Protein AF-A0A3D1BY99-F1 (afdb_monomer)

Radius of gyration: 12.9 Å; Cα contacts (8 Å, |Δi|>4): 33; chains: 1; bounding box: 30×16×40 Å

Structure (mmCIF, N/CA/C/O backbone):
data_AF-A0A3D1BY99-F1
#
_entry.id   AF-A0A3D1BY99-F1
#
loop_
_atom_site.group_PDB
_atom_site.id
_atom_site.type_symbol
_atom_site.label_atom_id
_atom_site.label_alt_id
_atom_site.label_comp_id
_atom_site.label_asym_id
_atom_site.label_entity_id
_atom_site.label_seq_id
_atom_site.pdbx_PDB_ins_code
_atom_site.Cartn_x
_atom_site.Cartn_y
_atom_site.Cartn_z
_atom_site.occupancy
_atom_site.B_iso_or_equiv
_atom_site.auth_seq_id
_atom_site.auth_comp_id
_atom_site.auth_asym_id
_atom_site.auth_atom_id
_atom_site.pdbx_PDB_model_num
ATOM 1 N N . MET A 1 1 ? 16.988 -2.012 -25.129 1.00 74.75 1 MET A N 1
ATOM 2 C CA . MET A 1 1 ? 16.317 -2.059 -23.806 1.00 74.75 1 MET A CA 1
ATOM 3 C C . MET A 1 1 ? 16.480 -0.693 -23.143 1.00 74.75 1 MET A C 1
ATOM 5 O O . MET A 1 1 ? 17.598 -0.199 -23.126 1.00 74.75 1 MET A O 1
ATOM 9 N N . ARG A 1 2 ? 15.408 -0.055 -22.647 1.00 80.56 2 ARG A N 1
ATOM 10 C CA . ARG A 1 2 ? 15.513 1.215 -21.898 1.00 80.56 2 ARG A CA 1
ATOM 11 C C . ARG A 1 2 ? 15.907 0.897 -20.442 1.00 80.56 2 ARG A C 1
ATOM 13 O O . ARG A 1 2 ? 15.228 0.068 -19.838 1.00 80.56 2 ARG A O 1
ATOM 20 N N . PRO A 1 3 ? 16.979 1.487 -19.880 1.00 91.62 3 PRO A N 1
ATOM 21 C CA . PRO A 1 3 ? 17.543 1.048 -18.596 1.00 91.62 3 PRO A CA 1
ATOM 22 C C . PRO A 1 3 ? 16.747 1.506 -17.362 1.00 91.62 3 PRO A C 1
ATOM 24 O O . PRO A 1 3 ? 16.954 0.980 -16.274 1.00 91.62 3 PRO A O 1
ATOM 27 N N . LEU A 1 4 ? 15.826 2.464 -17.511 1.00 95.25 4 LEU A N 1
ATOM 28 C CA . LEU A 1 4 ? 15.047 3.011 -16.402 1.00 95.25 4 LEU A CA 1
ATOM 29 C C . LEU A 1 4 ? 13.848 2.112 -16.072 1.00 95.25 4 LEU A C 1
ATOM 31 O O . LEU A 1 4 ? 12.965 1.925 -16.912 1.00 95.25 4 LEU A O 1
ATOM 35 N N . LYS A 1 5 ? 13.807 1.588 -14.845 1.00 94.06 5 LYS A N 1
ATOM 36 C CA . LYS A 1 5 ? 12.715 0.752 -14.330 1.00 94.06 5 LYS A CA 1
ATOM 37 C C . LYS A 1 5 ? 12.347 1.180 -12.912 1.00 94.06 5 LYS A C 1
ATOM 39 O O . LYS A 1 5 ? 13.225 1.524 -12.128 1.00 94.06 5 LYS A O 1
ATOM 44 N N . ALA A 1 6 ? 11.060 1.108 -12.589 1.00 94.44 6 ALA A N 1
ATOM 45 C CA . ALA A 1 6 ? 10.558 1.224 -11.225 1.00 94.44 6 ALA A CA 1
ATOM 46 C C . ALA A 1 6 ? 10.164 -0.170 -10.721 1.00 94.44 6 ALA A C 1
ATOM 48 O O . ALA A 1 6 ? 9.443 -0.893 -11.409 1.00 94.44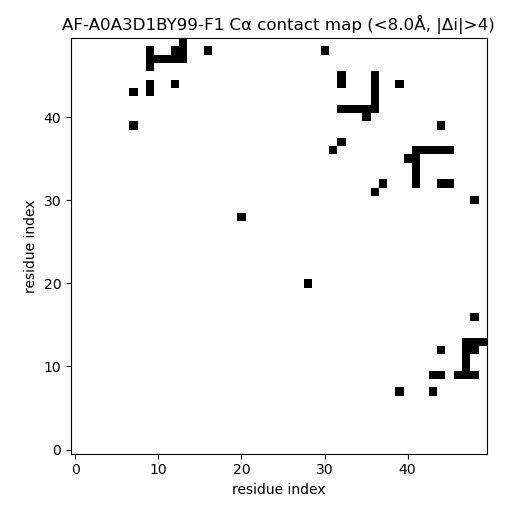 6 ALA A O 1
ATOM 49 N N . PHE A 1 7 ? 10.639 -0.543 -9.533 1.00 94.94 7 PHE A N 1
ATOM 50 C CA . PHE A 1 7 ? 10.292 -1.806 -8.885 1.00 94.94 7 PHE A CA 1
ATOM 51 C C . PHE A 1 7 ? 9.297 -1.543 -7.767 1.00 94.94 7 PHE A C 1
ATOM 53 O O . PHE A 1 7 ? 9.560 -0.754 -6.864 1.00 94.94 7 PHE A O 1
ATOM 60 N N . ILE A 1 8 ? 8.157 -2.222 -7.831 1.00 96.25 8 ILE A N 1
ATOM 61 C CA . ILE A 1 8 ? 7.064 -2.046 -6.881 1.00 96.25 8 ILE A CA 1
ATOM 62 C C . ILE A 1 8 ? 6.914 -3.341 -6.093 1.00 96.25 8 ILE A C 1
ATOM 64 O O . ILE A 1 8 ? 6.509 -4.366 -6.640 1.00 96.25 8 ILE A O 1
ATOM 68 N N . ASN A 1 9 ? 7.255 -3.301 -4.806 1.00 97.44 9 ASN A N 1
ATOM 69 C CA . ASN A 1 9 ? 7.154 -4.462 -3.932 1.00 97.44 9 ASN A CA 1
ATOM 70 C C . ASN A 1 9 ? 5.785 -4.501 -3.239 1.00 97.44 9 ASN A C 1
AT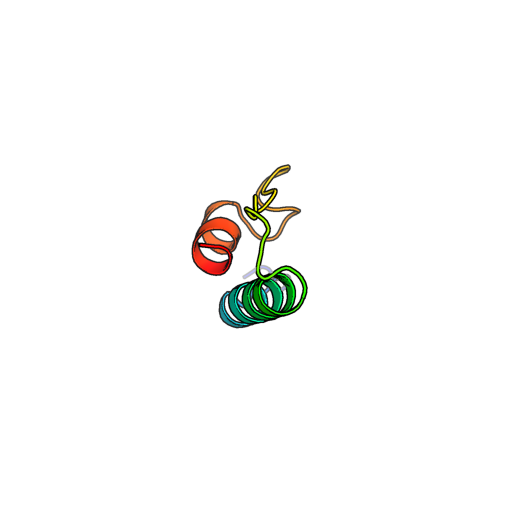OM 72 O O . ASN A 1 9 ? 5.521 -3.757 -2.294 1.00 97.44 9 ASN A O 1
ATOM 76 N N . GLN A 1 10 ? 4.921 -5.414 -3.675 1.00 97.50 10 GLN A N 1
ATOM 77 C CA . GLN A 1 10 ? 3.593 -5.587 -3.084 1.00 97.50 10 GLN A CA 1
ATOM 78 C C . GLN A 1 10 ? 3.641 -6.077 -1.626 1.00 97.50 10 GLN A C 1
ATOM 80 O O . GLN A 1 10 ? 2.722 -5.794 -0.860 1.00 97.50 10 GLN A O 1
ATOM 85 N N . ALA A 1 11 ? 4.701 -6.779 -1.208 1.00 98.12 11 ALA A N 1
ATOM 86 C CA . ALA A 1 11 ? 4.856 -7.198 0.185 1.00 98.12 11 ALA A CA 1
ATOM 87 C C . ALA A 1 11 ? 5.059 -5.994 1.116 1.00 98.12 11 ALA A C 1
ATOM 89 O O . ALA A 1 11 ? 4.521 -5.985 2.220 1.00 98.12 11 ALA A O 1
ATOM 90 N N . SER A 1 12 ? 5.752 -4.950 0.650 1.00 98.25 12 SER A N 1
ATOM 91 C CA . SER A 1 12 ? 5.898 -3.694 1.393 1.00 98.25 12 SER A CA 1
ATOM 92 C C . SER A 1 12 ? 4.556 -2.976 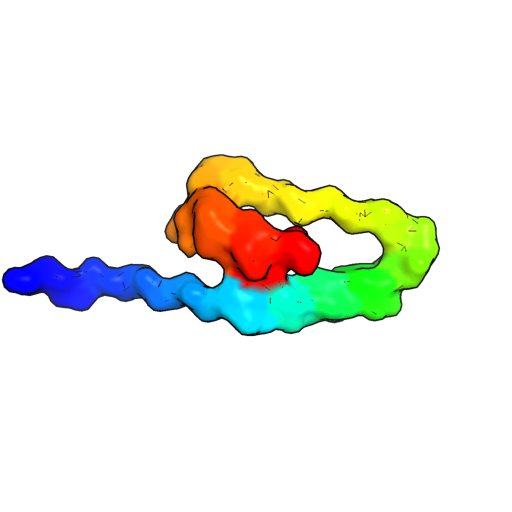1.560 1.00 98.25 12 SER A C 1
ATOM 94 O O . SER A 1 12 ? 4.262 -2.468 2.637 1.00 98.25 12 SER A O 1
ATOM 96 N N . LEU A 1 13 ? 3.697 -2.993 0.534 1.00 98.19 13 LEU A N 1
ATOM 97 C CA . LEU A 1 13 ? 2.340 -2.443 0.635 1.00 98.19 13 LEU A CA 1
ATOM 98 C C . LEU A 1 13 ? 1.490 -3.203 1.666 1.00 98.19 13 LEU A C 1
ATOM 100 O O . LEU A 1 13 ? 0.872 -2.573 2.525 1.00 98.19 13 LEU A O 1
ATOM 104 N N . ARG A 1 14 ? 1.531 -4.544 1.645 1.00 98.44 14 ARG A N 1
ATOM 105 C CA . ARG A 1 14 ? 0.824 -5.389 2.627 1.00 98.44 14 ARG A CA 1
ATOM 106 C C . ARG A 1 14 ? 1.318 -5.147 4.046 1.00 98.44 14 ARG A C 1
ATOM 108 O O . ARG A 1 14 ? 0.515 -5.053 4.971 1.00 98.44 14 ARG A O 1
ATOM 115 N N . HIS A 1 15 ? 2.631 -5.015 4.216 1.00 98.56 15 HIS A N 1
ATOM 116 C CA . HIS A 1 15 ? 3.233 -4.692 5.503 1.00 98.56 15 HIS A CA 1
ATOM 117 C C . HIS A 1 15 ? 2.725 -3.344 6.036 1.00 98.56 15 HIS A C 1
ATOM 119 O O . HIS A 1 15 ? 2.243 -3.280 7.167 1.00 98.56 15 HIS A O 1
ATOM 125 N N . ASN A 1 16 ? 2.721 -2.299 5.207 1.00 98.38 16 ASN A N 1
ATOM 126 C CA . ASN A 1 16 ? 2.228 -0.978 5.603 1.00 98.38 16 A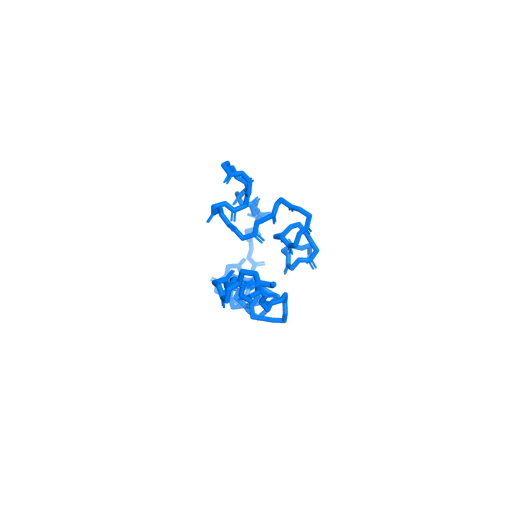SN A CA 1
ATOM 127 C C . ASN A 1 16 ? 0.740 -1.011 5.987 1.00 98.38 16 ASN A C 1
ATOM 129 O O . ASN A 1 16 ? 0.349 -0.436 7.003 1.00 98.38 16 ASN A O 1
ATOM 133 N N . LEU A 1 17 ? -0.088 -1.731 5.223 1.00 98.44 17 LEU A N 1
ATOM 134 C CA . LEU A 1 17 ? -1.496 -1.936 5.569 1.00 98.44 17 LEU A CA 1
ATOM 135 C C . LEU A 1 17 ? -1.655 -2.687 6.903 1.00 98.44 17 LEU A C 1
ATOM 137 O O . LEU A 1 17 ? -2.547 -2.361 7.685 1.00 98.44 17 LEU A O 1
ATOM 141 N N . SER A 1 18 ? -0.790 -3.666 7.187 1.00 98.25 18 SER A N 1
ATOM 142 C CA . SER A 1 18 ? -0.807 -4.404 8.457 1.00 98.25 18 SER A CA 1
ATOM 143 C C . SER A 1 18 ? -0.510 -3.498 9.657 1.00 98.25 18 SER A C 1
ATOM 145 O O . SER A 1 18 ? -1.199 -3.590 10.670 1.00 98.25 18 SER A O 1
ATOM 147 N N . ILE A 1 19 ? 0.426 -2.554 9.510 1.00 98.56 19 ILE A N 1
ATOM 148 C CA . ILE A 1 19 ? 0.730 -1.553 10.538 1.00 98.56 19 ILE A CA 1
ATOM 149 C C . ILE A 1 19 ? -0.486 -0.649 10.765 1.00 98.56 19 ILE A C 1
ATOM 151 O O . ILE A 1 19 ? -0.888 -0.434 11.906 1.00 98.56 19 ILE A O 1
ATOM 155 N N . VAL A 1 20 ? -1.131 -0.165 9.697 1.00 98.25 20 VAL A N 1
ATOM 156 C CA . VAL A 1 20 ? -2.342 0.668 9.825 1.00 98.25 20 VAL A CA 1
ATOM 157 C C . VAL A 1 20 ? -3.451 -0.092 10.563 1.00 98.25 20 VAL A C 1
ATOM 159 O O . VAL A 1 20 ? -4.073 0.471 11.465 1.00 98.25 20 VAL A O 1
ATOM 162 N N . LYS A 1 21 ? -3.658 -1.379 10.247 1.00 97.88 21 LYS A N 1
ATOM 163 C CA . LYS A 1 21 ? -4.611 -2.258 10.952 1.00 97.88 21 LYS A CA 1
ATOM 164 C C . LYS A 1 21 ? -4.288 -2.380 12.445 1.00 97.88 21 LYS A C 1
ATOM 166 O O . LYS A 1 21 ? -5.195 -2.271 13.262 1.00 97.88 21 LYS A O 1
ATOM 171 N N . GLN A 1 22 ? -3.016 -2.551 12.808 1.00 98.38 22 GLN A N 1
ATOM 172 C CA . GLN A 1 22 ? -2.583 -2.638 14.211 1.00 98.38 22 GLN A CA 1
ATOM 173 C C . GLN A 1 22 ? -2.809 -1.332 14.981 1.00 98.38 22 GLN A C 1
ATOM 175 O O . GLN A 1 22 ? -3.225 -1.363 16.135 1.00 98.38 22 GLN A O 1
ATOM 180 N N . LEU A 1 23 ? -2.565 -0.188 14.341 1.00 98.50 23 LEU A N 1
ATOM 181 C CA . LEU A 1 23 ? -2.740 1.131 14.954 1.00 98.50 23 LEU A CA 1
ATOM 182 C C . LEU A 1 23 ? -4.212 1.557 15.060 1.00 98.50 23 LEU A C 1
ATOM 184 O O . LEU A 1 23 ? -4.535 2.445 15.846 1.00 98.50 23 LEU A O 1
ATOM 188 N N . TH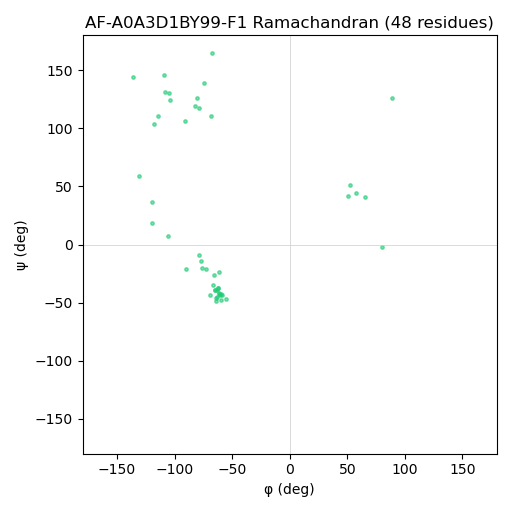R A 1 24 ? -5.107 0.959 14.267 1.00 97.75 24 THR A N 1
ATOM 189 C CA . THR A 1 24 ? -6.519 1.366 14.174 1.00 97.75 24 THR A CA 1
ATOM 190 C C . THR A 1 24 ? -7.487 0.178 14.299 1.00 97.75 24 THR A C 1
ATOM 192 O O . THR A 1 24 ? -8.310 -0.051 13.413 1.00 97.75 24 THR A O 1
ATOM 195 N N . PRO A 1 25 ? -7.451 -0.579 15.415 1.00 96.56 25 PRO A N 1
ATOM 196 C CA . PRO A 1 25 ? -8.165 -1.856 15.542 1.00 96.56 25 PRO A CA 1
ATOM 197 C C . PRO A 1 25 ? -9.693 -1.746 15.415 1.00 96.56 25 PRO A C 1
ATOM 199 O O . PRO A 1 25 ? -10.349 -2.716 15.048 1.00 96.56 25 PRO A O 1
ATOM 202 N N . ASN A 1 26 ? -10.260 -0.567 15.685 1.00 97.88 26 ASN A N 1
ATOM 203 C CA . ASN A 1 26 ? -11.708 -0.329 15.688 1.00 97.88 26 ASN A CA 1
ATOM 204 C C . ASN A 1 26 ? -12.202 0.467 14.466 1.00 97.88 26 ASN A C 1
ATOM 206 O O . ASN A 1 26 ? -13.364 0.872 14.424 1.00 97.88 26 ASN A O 1
ATOM 210 N N . SER A 1 27 ? -11.336 0.719 13.482 1.00 98.12 27 SER A N 1
ATOM 211 C CA . SER A 1 27 ? -11.658 1.549 12.320 1.00 98.12 27 SER A CA 1
ATOM 212 C C . SER A 1 27 ? -11.782 0.719 11.049 1.00 98.12 27 SER A C 1
ATOM 214 O O . SER A 1 27 ? -11.032 -0.226 10.812 1.00 98.12 27 SER A O 1
ATOM 216 N N . LYS A 1 28 ? -12.694 1.128 10.164 1.00 97.31 28 LYS A N 1
ATOM 217 C CA . LYS A 1 28 ? -12.663 0.672 8.771 1.00 97.31 28 LYS A CA 1
ATOM 218 C C . LYS A 1 28 ? -11.526 1.385 8.041 1.00 97.31 28 LYS A C 1
ATOM 220 O O . LYS A 1 28 ? -11.341 2.588 8.212 1.00 97.31 28 LYS A O 1
ATOM 225 N N . ILE A 1 29 ? -10.798 0.652 7.203 1.00 97.25 29 ILE A N 1
ATOM 226 C CA . ILE A 1 29 ? -9.682 1.183 6.414 1.00 97.25 29 ILE A CA 1
ATOM 227 C C . ILE A 1 29 ? -10.100 1.256 4.949 1.00 97.25 29 ILE A C 1
ATOM 229 O O . ILE A 1 29 ? -10.604 0.283 4.392 1.00 97.25 29 ILE A O 1
ATOM 233 N N . MET A 1 30 ? -9.860 2.407 4.325 1.00 97.25 30 MET A N 1
ATOM 234 C CA . MET A 1 30 ? -10.050 2.615 2.893 1.00 97.25 30 MET A CA 1
ATOM 235 C C . MET A 1 30 ? -8.707 2.971 2.255 1.00 97.25 30 MET A C 1
ATOM 237 O O . MET A 1 30 ? -8.223 4.095 2.385 1.00 97.25 30 MET A O 1
ATOM 241 N N . SER A 1 31 ? -8.102 2.011 1.557 1.00 97.38 31 SER A N 1
ATOM 242 C CA . SER A 1 31 ? -6.859 2.220 0.813 1.00 97.38 31 SER A CA 1
ATOM 243 C C . SER A 1 31 ? -7.104 3.151 -0.377 1.00 97.38 31 SER A C 1
ATOM 245 O O . SER A 1 31 ? -7.768 2.786 -1.347 1.00 97.38 31 SER A O 1
ATOM 247 N N . VAL A 1 32 ? -6.569 4.371 -0.323 1.00 97.31 32 VAL A N 1
ATOM 248 C CA . VAL A 1 32 ? -6.716 5.347 -1.412 1.00 97.31 32 VAL A CA 1
ATOM 249 C C . VAL A 1 32 ? -5.736 5.007 -2.535 1.00 97.31 32 VAL A C 1
ATOM 251 O O . VAL A 1 32 ? -4.529 5.087 -2.345 1.00 97.31 32 VAL A O 1
ATO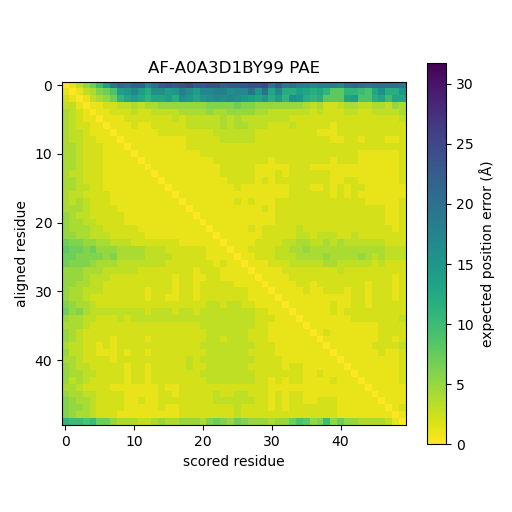M 254 N N . VAL A 1 33 ? -6.244 4.679 -3.725 1.00 96.50 33 VAL A N 1
ATOM 255 C CA . VAL A 1 33 ? -5.434 4.258 -4.891 1.00 96.50 33 VAL A CA 1
ATOM 256 C C . VAL A 1 33 ? -5.594 5.178 -6.110 1.00 96.50 33 VAL A C 1
ATOM 258 O O . VAL A 1 33 ? -5.583 4.740 -7.260 1.00 96.50 33 VAL A O 1
ATOM 261 N N . LYS A 1 34 ? -5.733 6.488 -5.876 1.00 95.94 34 LYS A N 1
ATOM 262 C CA . LYS A 1 34 ? -5.847 7.488 -6.953 1.00 95.94 34 LYS A CA 1
ATOM 263 C C . LYS A 1 34 ? -4.549 7.626 -7.766 1.00 95.94 34 LYS A C 1
ATOM 265 O O . LYS A 1 34 ? -3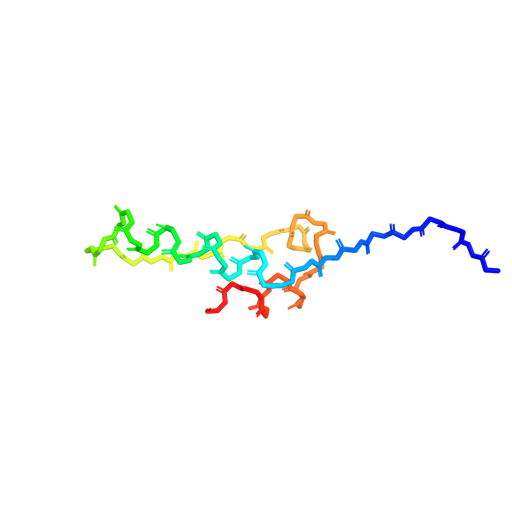.487 7.179 -7.339 1.00 95.94 34 LYS A O 1
ATOM 270 N N . ALA A 1 35 ? -4.640 8.261 -8.939 1.00 98.06 35 ALA A N 1
ATOM 271 C CA . ALA A 1 35 ? -3.496 8.547 -9.816 1.00 98.06 35 ALA A CA 1
ATOM 272 C C . ALA A 1 35 ? -2.634 7.302 -10.136 1.00 98.06 35 ALA A C 1
ATOM 274 O O . ALA A 1 35 ? -1.417 7.306 -9.950 1.00 98.06 35 ALA A O 1
ATOM 275 N N . ASN A 1 36 ? -3.280 6.218 -10.589 1.00 97.44 36 ASN A N 1
ATOM 276 C CA . ASN A 1 36 ? -2.627 4.941 -10.911 1.00 97.44 36 ASN A CA 1
ATOM 277 C C . ASN A 1 36 ? -1.857 4.337 -9.712 1.00 97.44 36 ASN A C 1
ATOM 279 O O . ASN A 1 36 ? -0.704 3.925 -9.847 1.00 97.44 36 ASN A O 1
ATOM 283 N N . GLY A 1 37 ? -2.465 4.343 -8.518 1.00 96.62 37 GLY A N 1
ATOM 284 C CA . GLY A 1 37 ? -1.802 3.909 -7.285 1.00 96.62 37 GLY A CA 1
ATOM 285 C C . GLY A 1 37 ? -0.627 4.810 -6.888 1.00 96.62 37 GLY A C 1
ATOM 286 O O . GLY A 1 37 ? 0.429 4.308 -6.517 1.00 96.62 37 GLY A O 1
ATOM 287 N N . TYR A 1 38 ? -0.765 6.132 -7.033 1.00 97.38 38 TYR A N 1
ATOM 288 C CA . TYR A 1 38 ? 0.321 7.105 -6.833 1.00 97.38 38 TYR A CA 1
ATOM 289 C C . TYR A 1 38 ? 1.603 6.751 -7.610 1.00 97.38 38 TYR A C 1
ATOM 291 O O . TYR A 1 38 ? 2.704 6.817 -7.071 1.00 97.38 38 TYR A O 1
ATOM 299 N N . GLY A 1 39 ? 1.461 6.304 -8.861 1.00 97.75 39 GLY A N 1
ATOM 300 C CA . GLY A 1 39 ? 2.592 5.896 -9.706 1.00 97.75 39 GLY A CA 1
ATOM 301 C C . GLY A 1 39 ? 3.141 4.487 -9.446 1.00 97.75 39 GLY A C 1
ATOM 302 O O . GLY A 1 39 ? 4.006 4.038 -10.194 1.00 97.75 39 GLY A O 1
ATOM 303 N N . HIS A 1 40 ? 2.611 3.748 -8.465 1.00 97.25 40 HIS A N 1
ATOM 304 C CA . HIS A 1 40 ? 2.988 2.350 -8.209 1.00 97.25 40 HIS A CA 1
ATOM 305 C C . HIS A 1 40 ? 2.308 1.364 -9.183 1.00 97.25 40 HIS A C 1
ATOM 307 O O . HIS A 1 40 ? 2.649 0.180 -9.229 1.00 97.25 40 HIS A O 1
ATOM 313 N N . GLY A 1 41 ? 1.356 1.843 -9.987 1.00 97.69 41 GLY A N 1
ATOM 314 C CA . GLY A 1 41 ? 0.506 1.031 -10.850 1.00 97.69 41 GLY A CA 1
ATOM 315 C C . GLY A 1 41 ? -0.746 0.588 -10.101 1.00 97.69 41 GLY A C 1
ATOM 316 O O . GLY A 1 41 ? -0.658 -0.009 -9.030 1.00 97.69 41 GLY A O 1
ATOM 317 N N . LEU A 1 42 ? -1.919 0.858 -10.674 1.00 97.38 42 LEU A N 1
ATOM 318 C CA . LEU A 1 42 ? -3.213 0.623 -10.032 1.00 97.38 42 LEU A CA 1
ATOM 319 C C . LEU A 1 42 ? -3.376 -0.831 -9.577 1.00 97.38 42 LEU A C 1
ATOM 321 O O . LEU A 1 42 ? -3.747 -1.077 -8.434 1.00 97.38 42 LEU A O 1
ATOM 325 N N . ILE A 1 43 ? -3.049 -1.785 -10.451 1.00 96.94 43 ILE A N 1
ATOM 326 C CA . ILE A 1 43 ? -3.181 -3.215 -10.155 1.00 96.94 43 ILE A CA 1
ATOM 327 C C . ILE A 1 43 ? -2.170 -3.659 -9.097 1.00 96.94 43 ILE A C 1
ATOM 329 O O . ILE A 1 43 ? -2.549 -4.347 -8.155 1.00 96.94 43 ILE A O 1
ATOM 333 N N . ASN A 1 44 ? -0.914 -3.210 -9.189 1.00 96.88 44 ASN A N 1
ATOM 334 C CA . ASN A 1 44 ? 0.099 -3.514 -8.175 1.00 96.88 44 ASN A CA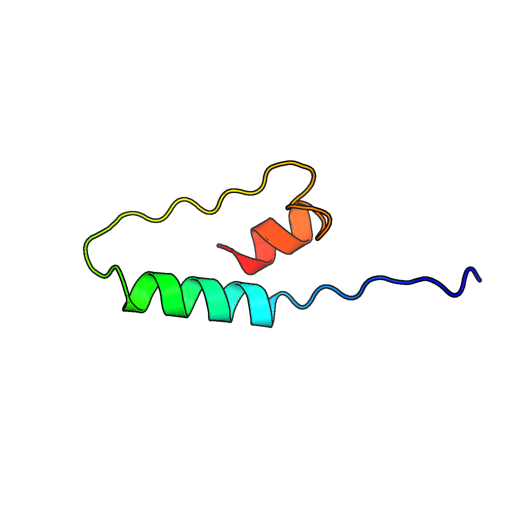 1
ATOM 335 C C . ASN A 1 44 ? -0.309 -2.978 -6.799 1.00 96.88 44 ASN A C 1
ATOM 337 O O . ASN A 1 44 ? -0.175 -3.680 -5.799 1.00 96.88 44 ASN A O 1
ATOM 341 N N . ALA A 1 45 ? -0.819 -1.744 -6.754 1.00 97.88 45 ALA A N 1
ATOM 342 C CA . ALA A 1 45 ? -1.291 -1.118 -5.530 1.00 97.88 45 ALA A CA 1
ATOM 343 C C . ALA A 1 45 ? -2.498 -1.869 -4.951 1.00 97.88 45 ALA A C 1
ATOM 345 O O . ALA A 1 45 ? -2.475 -2.230 -3.778 1.00 97.88 45 ALA A O 1
ATOM 346 N N . ALA A 1 46 ? -3.508 -2.185 -5.766 1.00 96.75 46 ALA A N 1
ATOM 347 C CA . ALA A 1 46 ? -4.689 -2.936 -5.335 1.00 96.75 46 ALA A CA 1
ATOM 348 C C . ALA A 1 46 ? -4.346 -4.361 -4.852 1.00 96.75 46 ALA A C 1
ATOM 350 O O . ALA A 1 46 ? -4.895 -4.835 -3.862 1.00 96.75 46 ALA A O 1
ATOM 351 N N . GLN A 1 47 ? -3.390 -5.037 -5.493 1.00 96.50 47 GLN A N 1
ATOM 352 C CA . GLN A 1 47 ? -2.876 -6.342 -5.055 1.00 96.50 47 GLN A CA 1
ATOM 353 C C . GLN A 1 47 ? -1.990 -6.265 -3.799 1.00 96.50 47 GLN A C 1
ATOM 355 O O . GLN A 1 47 ? -1.771 -7.261 -3.117 1.00 96.50 47 GLN A O 1
ATOM 360 N N . GLY A 1 48 ? -1.430 -5.101 -3.486 1.00 97.38 48 GLY A N 1
ATOM 361 C CA . GLY A 1 48 ? -0.665 -4.893 -2.260 1.00 97.38 48 GLY A CA 1
ATOM 362 C C . GLY A 1 48 ? -1.513 -4.428 -1.075 1.00 97.38 48 GLY A C 1
ATOM 363 O O . GLY A 1 48 ? -1.079 -4.566 0.063 1.00 97.38 48 GLY A O 1
ATOM 364 N N . LEU A 1 49 ? -2.688 -3.851 -1.336 1.00 97.69 49 LEU A N 1
ATOM 365 C CA . LEU A 1 49 ? -3.495 -3.117 -0.355 1.00 97.69 49 LEU A CA 1
ATOM 366 C C . LEU A 1 49 ? -4.895 -3.715 -0.124 1.00 97.69 49 LEU A C 1
ATOM 368 O O . LEU A 1 49 ? -5.767 -3.003 0.385 1.00 97.69 49 LEU A O 1
ATOM 372 N N . HIS A 1 50 ? -5.105 -4.977 -0.508 1.00 87.50 50 HIS A N 1
ATOM 373 C CA . HIS A 1 50 ? -6.302 -5.744 -0.150 1.00 87.50 50 HIS A CA 1
ATOM 374 C C . HIS A 1 50 ? -6.221 -6.328 1.267 1.00 87.50 50 HIS A C 1
ATOM 376 O O . HIS A 1 50 ? -5.102 -6.626 1.746 1.00 87.50 50 HIS A O 1
#

Solvent-accessible surface area (backbone atoms only — not comparable to full-atom values): 3205 Å² total; per-residue (Å²): 133,80,88,83,79,85,87,74,64,40,68,60,40,38,50,53,49,50,52,52,47,70,78,36,79,90,57,91,84,80,80,84,55,61,73,46,24,75,73,56,35,45,67,52,37,53,75,9,58,112

Mean predicted aligned error: 2.82 Å

pLDDT: mean 96.23, std 4.27, range [74.75, 98.56]

Secondary struct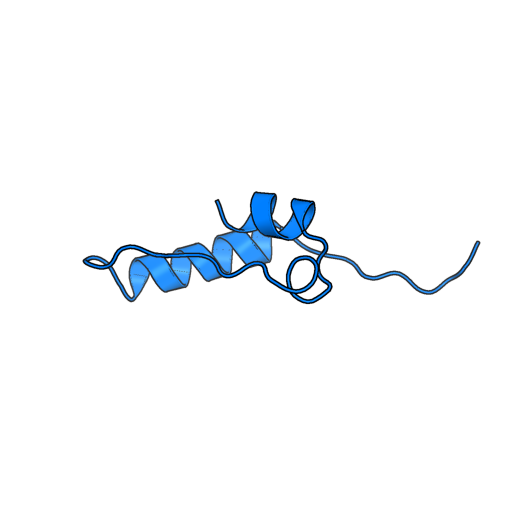ure (DSSP, 8-state):
---------HHHHHHHHHHHHHH-TTS------HHHHHTT-HHHHHHH--

Foldseek 3Di:
DDPDDDDADLCVLLVVLVVVCVVCVPDDDDQDCPPLNVPSGSVSNVSSND

Sequence (50 aa):
MRPLKAFINQASLRHNLSIVKQLTPNSKIMSVVKANGYGHGLINAAQGLH